Protein AF-A0A6G2JYB0-F1 (afdb_monomer_lite)

Foldseek 3Di:
DKDWDWDWDADPVRAIAIEIEIAEEDDPVCQVVLLVSLVVSQVVRPDQYHYHYHCVRYPYDDPVNVVSVVVSVVSNVD

Radius of gyration: 12.28 Å; chains: 1; bounding box: 29×22×31 Å

Sequence (78 aa):
MLGFAERTVTADDGTAVVVVTPRGELDLAAIASLDSALRSALATAGTQPRLVIDLSDVDVLQPVTLGVLLDARRRCRA

Secondary structure (DSSP, 8-state):
--EEEEEEEE-TTS-EEEEEEEEEEESTTTHHHHHHHHHHHHHHSTTS-EEEE--TTEEEE-GGGHHHHHHHHHHTT-

Structure (mmCIF, N/CA/C/O backbone):
data_AF-A0A6G2JYB0-F1
#
_entry.id   AF-A0A6G2JYB0-F1
#
loop_
_atom_site.group_PDB
_atom_site.id
_atom_site.type_symbol
_atom_site.label_atom_id
_atom_site.label_alt_id
_atom_site.label_comp_id
_atom_site.label_asym_id
_atom_site.label_entity_id
_atom_site.label_seq_id
_atom_site.pdbx_PDB_ins_code
_atom_site.Cartn_x
_atom_site.Cartn_y
_atom_site.Cartn_z
_atom_site.occupancy
_atom_site.B_iso_or_equiv
_atom_site.auth_seq_id
_atom_site.auth_comp_id
_atom_site.auth_asym_id
_atom_site.auth_atom_id
_atom_site.pdbx_PDB_model_num
ATOM 1 N N . MET A 1 1 ? 3.288 -1.245 -15.986 1.00 66.62 1 MET A N 1
ATOM 2 C CA . MET A 1 1 ? 2.289 -0.170 -15.761 1.00 66.62 1 MET A CA 1
ATOM 3 C C . MET A 1 1 ? 1.886 -0.226 -14.301 1.00 66.62 1 MET A C 1
ATOM 5 O O . MET A 1 1 ? 1.492 -1.298 -13.863 1.00 66.62 1 MET A O 1
ATOM 9 N N . LEU A 1 2 ? 2.025 0.877 -13.562 1.00 86.31 2 LEU A N 1
ATOM 10 C CA . LEU A 1 2 ? 1.655 0.936 -12.146 1.00 86.31 2 LEU A CA 1
ATOM 11 C C . LEU A 1 2 ? 0.129 0.979 -11.989 1.00 86.31 2 LEU A C 1
ATOM 13 O O . LEU A 1 2 ? -0.538 1.754 -12.674 1.00 86.31 2 LEU A O 1
ATOM 17 N N . GLY A 1 3 ? -0.411 0.172 -11.079 1.00 88.19 3 GLY A N 1
ATOM 18 C CA . GLY A 1 3 ? -1.830 0.177 -10.721 1.00 88.19 3 GLY A CA 1
ATOM 19 C C . GLY A 1 3 ? -2.039 -0.013 -9.223 1.00 88.19 3 GLY A C 1
ATOM 20 O O . GLY A 1 3 ? -1.177 -0.567 -8.549 1.00 88.19 3 GLY A O 1
ATOM 21 N N . PHE A 1 4 ? -3.184 0.437 -8.708 1.00 90.50 4 PHE A N 1
ATOM 22 C CA . PHE A 1 4 ? -3.575 0.266 -7.308 1.00 90.50 4 PHE A CA 1
ATOM 23 C C . PHE A 1 4 ? -5.029 -0.183 -7.228 1.00 90.50 4 PHE A C 1
ATOM 25 O O . PHE A 1 4 ? -5.891 0.384 -7.899 1.00 90.50 4 PHE A O 1
ATOM 32 N N . ALA A 1 5 ? -5.297 -1.170 -6.381 1.00 90.62 5 ALA A N 1
ATOM 33 C CA . ALA A 1 5 ? -6.642 -1.498 -5.933 1.00 90.62 5 ALA A CA 1
ATOM 34 C C . ALA A 1 5 ? -6.753 -1.247 -4.427 1.00 90.62 5 ALA A C 1
ATOM 36 O O . ALA A 1 5 ? -5.833 -1.566 -3.675 1.00 90.62 5 ALA A O 1
ATOM 37 N N . GLU A 1 6 ? -7.881 -0.692 -3.993 1.00 89.75 6 GLU A N 1
ATOM 38 C CA . GLU A 1 6 ? -8.220 -0.504 -2.583 1.00 89.75 6 GLU A CA 1
ATOM 39 C C . GLU A 1 6 ? -9.478 -1.318 -2.274 1.00 89.75 6 GLU A C 1
ATOM 41 O O . GLU A 1 6 ? -10.443 -1.307 -3.042 1.00 89.75 6 GLU 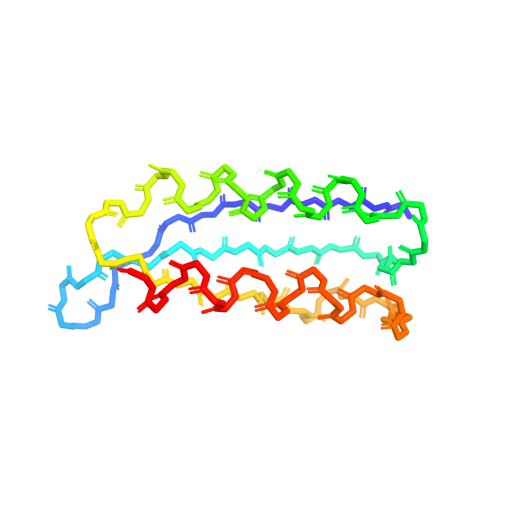A O 1
ATOM 46 N N . ARG A 1 7 ? -9.467 -2.044 -1.156 1.00 90.50 7 ARG A N 1
ATOM 47 C CA . ARG A 1 7 ? -10.649 -2.733 -0.630 1.00 90.50 7 ARG A CA 1
ATOM 48 C C . ARG A 1 7 ? -10.648 -2.710 0.887 1.00 90.50 7 ARG A C 1
ATOM 50 O O . ARG A 1 7 ? -9.598 -2.842 1.510 1.00 90.50 7 ARG A O 1
ATOM 57 N N . THR A 1 8 ? -11.832 -2.639 1.473 1.00 90.06 8 THR A N 1
ATOM 58 C CA . THR A 1 8 ? -12.013 -2.810 2.916 1.00 90.06 8 THR A CA 1
ATOM 59 C C . THR A 1 8 ? -12.454 -4.238 3.196 1.00 90.06 8 THR A C 1
ATOM 61 O O . THR A 1 8 ? -13.368 -4.750 2.551 1.00 90.06 8 THR A O 1
ATOM 64 N N . V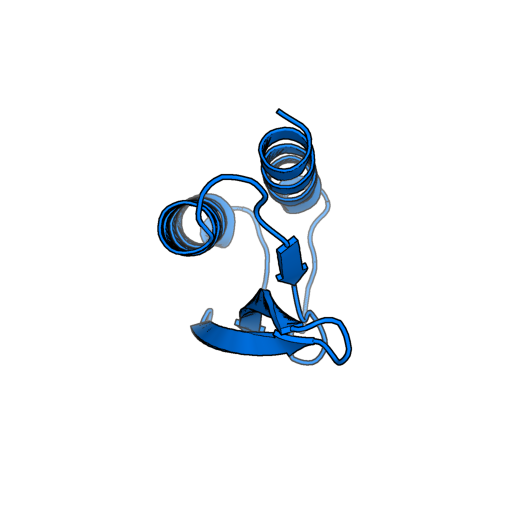AL A 1 9 ? -11.806 -4.882 4.159 1.00 89.94 9 VAL A N 1
ATOM 65 C CA . VAL A 1 9 ? -12.187 -6.195 4.685 1.00 89.94 9 VAL A CA 1
ATOM 66 C C . VAL A 1 9 ? -12.435 -6.085 6.185 1.00 89.94 9 VAL A C 1
ATOM 68 O O . VAL A 1 9 ? -11.930 -5.176 6.841 1.00 89.94 9 VAL A O 1
ATOM 71 N N . THR A 1 10 ? -13.214 -7.003 6.740 1.00 89.69 10 THR A N 1
ATOM 72 C CA . THR A 1 10 ? -13.449 -7.085 8.185 1.00 89.69 10 THR A CA 1
ATOM 73 C C . THR A 1 10 ? -12.637 -8.251 8.731 1.00 89.69 10 THR A C 1
ATOM 75 O O . THR A 1 10 ? -12.757 -9.365 8.226 1.00 89.69 10 THR A O 1
ATOM 78 N N . ALA A 1 11 ? -11.780 -7.989 9.715 1.00 87.88 11 ALA A N 1
ATOM 79 C CA . ALA A 1 11 ? -11.060 -9.033 10.436 1.00 87.88 11 ALA A CA 1
ATOM 80 C C . ALA A 1 11 ? -12.014 -9.833 11.339 1.00 87.88 11 ALA A C 1
ATOM 82 O O . ALA A 1 11 ? -13.105 -9.365 11.664 1.00 87.88 11 ALA A O 1
ATOM 83 N N . ASP A 1 12 ? -11.583 -11.010 11.796 1.00 88.19 12 ASP A N 1
ATOM 84 C CA . ASP A 1 12 ? -12.394 -11.886 12.661 1.00 88.19 12 ASP A CA 1
ATOM 85 C C . ASP A 1 12 ? -12.830 -11.206 13.971 1.00 88.19 12 ASP A C 1
ATOM 87 O O . ASP A 1 12 ? -13.886 -11.515 14.518 1.00 88.19 12 ASP A O 1
ATOM 91 N N . ASP A 1 13 ? -12.044 -10.240 14.460 1.00 87.75 13 ASP A N 1
ATOM 92 C CA . ASP A 1 13 ? -12.361 -9.426 15.640 1.00 87.75 13 ASP A CA 1
ATOM 93 C C . ASP A 1 13 ? -13.346 -8.271 15.353 1.00 87.75 13 ASP A C 1
ATOM 95 O O . ASP A 1 13 ? -13.583 -7.427 16.215 1.00 87.75 13 ASP A O 1
ATOM 99 N N . GLY A 1 14 ? -13.915 -8.214 14.145 1.00 85.56 14 GLY A N 1
ATOM 100 C CA . GLY A 1 14 ? -14.840 -7.174 13.699 1.00 85.56 14 GLY A CA 1
ATOM 101 C C . GLY A 1 14 ? -14.163 -5.874 13.257 1.00 85.56 14 GLY A C 1
ATOM 102 O O . GLY A 1 14 ? -14.851 -4.946 12.830 1.00 85.56 14 GLY A O 1
ATOM 103 N N . THR A 1 15 ? -12.831 -5.778 13.324 1.00 86.56 15 THR A N 1
ATOM 104 C CA . THR A 1 15 ? -12.123 -4.546 12.955 1.00 86.56 15 THR A CA 1
ATOM 105 C C . THR A 1 15 ? -12.066 -4.375 11.440 1.00 86.56 15 THR A C 1
ATOM 107 O O . THR A 1 15 ? -11.705 -5.302 10.713 1.00 86.56 15 THR A O 1
ATOM 110 N N . ALA A 1 16 ? -12.365 -3.169 10.951 1.00 88.50 16 ALA A N 1
ATOM 111 C CA . ALA A 1 16 ? -12.152 -2.818 9.552 1.00 88.50 16 ALA A CA 1
ATOM 112 C C . ALA A 1 16 ? -10.649 -2.744 9.235 1.00 88.50 16 ALA A C 1
ATOM 114 O O . ALA A 1 16 ? -9.873 -2.108 9.950 1.00 88.50 16 ALA A O 1
ATOM 115 N N . VAL A 1 17 ? -10.245 -3.390 8.148 1.00 92.12 17 VAL A N 1
ATOM 116 C CA . VAL A 1 17 ? -8.882 -3.395 7.622 1.00 92.12 17 VAL A CA 1
ATOM 117 C C . VAL A 1 17 ? -8.935 -2.911 6.185 1.00 92.12 17 VAL A C 1
ATOM 119 O O . VAL A 1 17 ? -9.643 -3.484 5.356 1.00 92.12 17 VAL A O 1
ATOM 122 N N . VAL A 1 18 ? -8.174 -1.869 5.874 1.00 93.75 18 VAL A N 1
ATOM 123 C CA . VAL A 1 18 ? -8.026 -1.408 4.495 1.00 93.75 18 VAL A CA 1
ATOM 124 C C . VAL A 1 18 ? -6.849 -2.136 3.866 1.00 93.75 18 VAL A C 1
ATOM 126 O O . VAL A 1 18 ? -5.762 -2.209 4.440 1.00 93.75 1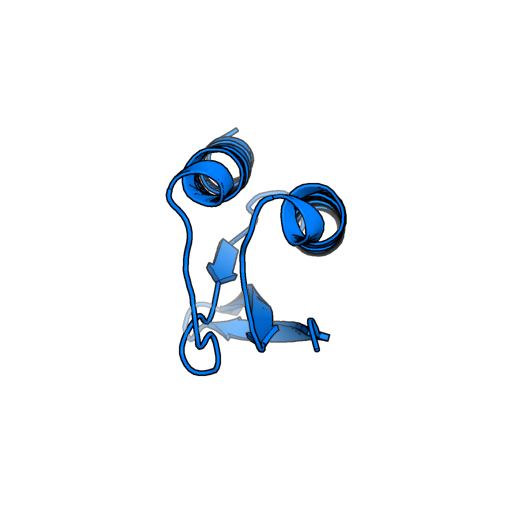8 VAL A O 1
ATOM 129 N N . VAL A 1 19 ? -7.077 -2.715 2.693 1.00 95.31 19 VAL A N 1
ATOM 130 C CA . VAL A 1 19 ? -6.079 -3.437 1.910 1.00 95.31 19 VAL A CA 1
ATOM 131 C C . VAL A 1 19 ? -5.789 -2.631 0.653 1.00 95.31 19 VAL A C 1
ATOM 133 O O . VAL A 1 19 ? -6.690 -2.392 -0.151 1.00 95.31 19 VAL A O 1
ATOM 136 N N . VAL A 1 20 ? -4.529 -2.240 0.479 1.00 96.38 20 VAL A N 1
ATOM 137 C CA . VAL A 1 20 ? -4.027 -1.592 -0.737 1.00 96.38 20 VAL A CA 1
ATOM 138 C C . VAL A 1 20 ? -3.159 -2.592 -1.489 1.00 96.38 20 VAL A C 1
ATOM 140 O O . VAL A 1 20 ? -2.165 -3.077 -0.952 1.00 96.38 20 VAL A O 1
ATOM 143 N N . THR A 1 21 ? -3.527 -2.890 -2.731 1.00 97.56 21 THR A N 1
ATOM 144 C CA . THR A 1 21 ? -2.843 -3.852 -3.603 1.00 97.56 21 THR A CA 1
ATOM 145 C C . THR A 1 21 ? -2.216 -3.108 -4.788 1.00 97.56 21 THR A C 1
ATOM 147 O O . THR A 1 21 ? -2.887 -2.906 -5.808 1.00 97.56 21 THR A O 1
ATOM 150 N N . PRO A 1 22 ? -0.970 -2.615 -4.659 1.00 96.62 22 PRO A N 1
ATOM 151 C CA . PRO A 1 22 ? -0.202 -2.123 -5.796 1.00 96.62 22 PRO A CA 1
ATOM 152 C C . PRO A 1 22 ? 0.134 -3.248 -6.783 1.00 96.62 22 PRO A C 1
ATOM 154 O O . PRO A 1 22 ? 0.246 -4.413 -6.408 1.00 96.62 22 PRO A O 1
ATOM 157 N N . ARG A 1 23 ? 0.334 -2.877 -8.047 1.00 96.62 23 ARG A N 1
ATOM 158 C CA . ARG A 1 23 ? 0.762 -3.770 -9.130 1.00 96.62 23 ARG A CA 1
ATOM 159 C C . ARG A 1 23 ? 1.820 -3.113 -9.999 1.00 96.62 23 ARG A C 1
ATOM 161 O O . ARG A 1 23 ? 1.717 -1.914 -10.265 1.00 96.62 23 ARG A O 1
ATOM 168 N N . GLY A 1 24 ? 2.766 -3.897 -10.507 1.00 95.88 24 GLY A N 1
ATOM 169 C CA . GLY A 1 24 ? 3.840 -3.406 -11.371 1.00 95.88 24 GLY A CA 1
ATOM 170 C C . GLY A 1 24 ? 5.068 -2.948 -10.586 1.00 95.88 24 GLY A C 1
ATOM 171 O O . GLY A 1 24 ? 5.463 -3.579 -9.610 1.00 95.88 24 GLY A O 1
ATOM 172 N N . GLU A 1 25 ? 5.685 -1.846 -11.010 1.00 96.81 25 GLU A N 1
ATOM 173 C CA . GLU A 1 25 ? 6.949 -1.365 -10.444 1.00 96.81 25 GLU A CA 1
ATOM 174 C C . GLU A 1 25 ? 6.723 -0.248 -9.420 1.00 96.81 25 GLU A C 1
ATOM 176 O O . GLU A 1 25 ? 6.120 0.784 -9.718 1.00 96.81 25 GLU A O 1
ATOM 181 N N . LEU A 1 26 ? 7.243 -0.446 -8.211 1.00 97.06 26 LEU A N 1
ATOM 182 C CA . LEU A 1 26 ? 7.344 0.568 -7.172 1.00 97.06 26 LEU A CA 1
ATOM 183 C C . LEU A 1 26 ? 8.744 1.186 -7.225 1.00 97.06 26 LEU A C 1
ATOM 185 O O . LEU A 1 26 ? 9.683 0.730 -6.568 1.00 97.06 26 LEU A O 1
ATOM 189 N N . ASP A 1 27 ? 8.862 2.238 -8.026 1.00 95.75 27 ASP A N 1
ATOM 190 C CA . ASP A 1 27 ? 10.082 2.993 -8.295 1.00 95.75 27 ASP A CA 1
ATOM 191 C C . ASP A 1 27 ? 9.945 4.478 -7.894 1.00 95.75 27 ASP A C 1
ATOM 193 O O . ASP A 1 27 ? 8.993 4.882 -7.221 1.00 95.75 27 ASP A O 1
ATOM 197 N N . LEU A 1 28 ? 10.908 5.314 -8.296 1.00 95.12 28 LEU A N 1
ATOM 198 C CA . LEU A 1 28 ? 10.860 6.761 -8.059 1.00 95.12 28 LEU A CA 1
ATOM 199 C C . LEU A 1 28 ? 9.604 7.427 -8.658 1.00 95.12 28 LEU A C 1
ATOM 201 O O . LEU A 1 28 ? 9.057 8.346 -8.046 1.00 95.12 28 LEU A O 1
ATOM 205 N N . ALA A 1 29 ? 9.134 6.974 -9.824 1.00 94.62 29 ALA A N 1
ATOM 206 C CA . ALA A 1 29 ? 7.947 7.526 -10.476 1.00 94.62 29 ALA A CA 1
ATOM 207 C C . ALA A 1 29 ? 6.653 7.122 -9.747 1.00 94.62 29 ALA A C 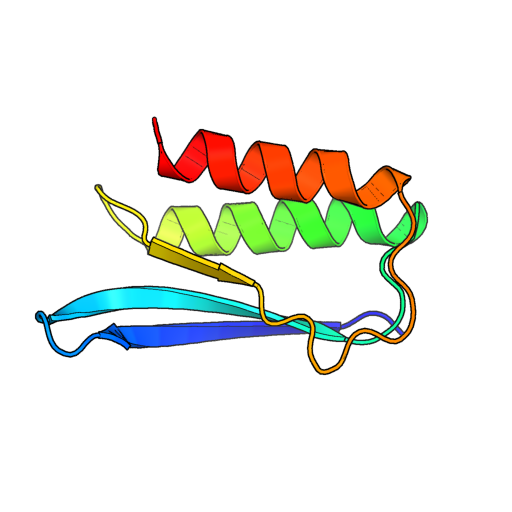1
ATOM 209 O O . ALA A 1 29 ? 5.677 7.874 -9.743 1.00 94.62 29 ALA A O 1
ATOM 210 N N . ALA A 1 30 ? 6.657 5.967 -9.078 1.00 95.06 30 ALA A N 1
ATOM 211 C CA . ALA A 1 30 ? 5.523 5.449 -8.323 1.00 95.06 30 ALA A CA 1
ATOM 212 C C . ALA A 1 30 ? 5.273 6.148 -6.975 1.00 95.06 30 ALA A C 1
ATOM 214 O O . ALA A 1 30 ? 4.171 6.032 -6.437 1.00 95.06 30 ALA A O 1
ATOM 215 N N . ILE A 1 31 ? 6.256 6.871 -6.419 1.00 95.25 31 ILE A N 1
ATOM 216 C CA . ILE A 1 31 ? 6.211 7.417 -5.046 1.00 95.25 31 ILE A CA 1
ATOM 217 C C . ILE A 1 31 ? 4.959 8.254 -4.787 1.00 95.25 31 ILE A C 1
ATOM 219 O O . ILE A 1 31 ? 4.269 8.033 -3.792 1.00 95.25 31 ILE A O 1
ATOM 223 N N . ALA A 1 32 ? 4.660 9.210 -5.670 1.00 94.75 32 ALA A N 1
ATOM 224 C CA . ALA A 1 32 ? 3.541 10.127 -5.471 1.00 94.75 32 ALA A CA 1
ATOM 225 C C . ALA A 1 32 ? 2.196 9.384 -5.482 1.00 94.75 32 ALA A C 1
ATOM 227 O O . ALA A 1 32 ? 1.342 9.624 -4.626 1.00 94.75 32 ALA A O 1
ATOM 228 N N . SER A 1 33 ? 2.035 8.439 -6.411 1.00 95.31 33 SER A N 1
ATOM 229 C CA . SER A 1 33 ? 0.833 7.611 -6.521 1.00 95.31 33 SER A CA 1
ATOM 230 C C . SER A 1 33 ? 0.682 6.668 -5.327 1.00 95.31 33 SER A C 1
ATOM 232 O O . SE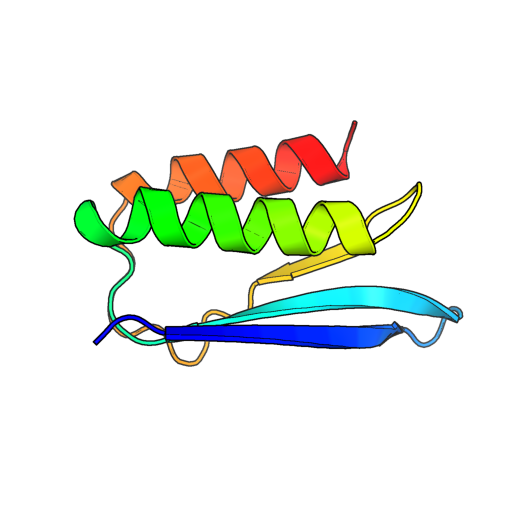R A 1 33 ? -0.410 6.567 -4.771 1.00 95.31 33 SER A O 1
ATOM 234 N N . LEU A 1 34 ? 1.776 6.040 -4.877 1.00 95.50 34 LEU A N 1
ATOM 235 C CA . LEU A 1 34 ? 1.792 5.172 -3.699 1.00 95.50 34 LEU A CA 1
ATOM 236 C C . LEU A 1 34 ? 1.415 5.947 -2.430 1.00 95.50 34 LEU A C 1
ATOM 238 O O . LEU A 1 34 ? 0.521 5.526 -1.700 1.00 95.50 34 LEU A O 1
ATOM 242 N N . ASP A 1 35 ? 2.037 7.101 -2.175 1.00 95.69 35 ASP A N 1
ATOM 243 C CA . ASP A 1 35 ? 1.715 7.914 -0.996 1.00 95.69 35 ASP A CA 1
ATOM 244 C C . ASP A 1 35 ? 0.280 8.465 -1.053 1.00 95.69 35 ASP A C 1
ATOM 246 O O . ASP A 1 35 ? -0.389 8.558 -0.023 1.00 95.69 35 ASP A O 1
ATOM 250 N N . SER A 1 36 ? -0.237 8.797 -2.242 1.00 95.31 36 SER A N 1
ATOM 251 C CA . SER A 1 36 ? -1.640 9.203 -2.396 1.00 95.31 36 SER A CA 1
ATOM 252 C C . SER A 1 36 ? -2.610 8.059 -2.096 1.00 95.31 36 SER A C 1
ATOM 254 O O . SER A 1 36 ? -3.578 8.271 -1.365 1.00 95.31 36 SER A O 1
ATOM 256 N N . ALA A 1 37 ? -2.355 6.855 -2.619 1.00 94.94 37 ALA A N 1
ATOM 257 C CA . ALA A 1 37 ? -3.202 5.688 -2.377 1.00 94.94 37 ALA A CA 1
ATOM 258 C C . ALA A 1 37 ? -3.231 5.323 -0.885 1.00 94.94 37 ALA A C 1
ATOM 260 O O . ALA A 1 37 ? -4.297 5.126 -0.309 1.00 94.94 37 ALA A O 1
ATOM 261 N N . LEU A 1 38 ? -2.070 5.327 -0.225 1.00 94.62 38 LEU A N 1
ATOM 262 C CA . LEU A 1 38 ? -1.973 5.017 1.203 1.00 94.62 38 LEU A CA 1
ATOM 263 C C . LEU A 1 38 ? -2.642 6.085 2.077 1.00 94.62 38 LEU A C 1
ATOM 265 O O . LEU A 1 38 ? -3.256 5.751 3.086 1.00 94.62 38 LEU A O 1
ATOM 269 N N . ARG A 1 39 ? -2.569 7.369 1.703 1.00 92.88 39 ARG A N 1
ATOM 270 C CA . ARG A 1 39 ? -3.299 8.432 2.413 1.00 92.88 39 ARG A CA 1
ATOM 271 C C . ARG A 1 39 ? -4.811 8.305 2.260 1.00 92.88 39 ARG A C 1
ATOM 273 O O . ARG A 1 39 ? -5.513 8.474 3.252 1.00 92.88 39 ARG A O 1
ATOM 280 N N . SER A 1 40 ? -5.294 7.988 1.059 1.00 91.75 40 SER A N 1
ATOM 281 C CA . SER A 1 40 ? -6.718 7.720 0.812 1.00 91.75 40 SER A CA 1
ATOM 282 C C . SER A 1 40 ? -7.215 6.567 1.687 1.00 91.75 40 SER A C 1
ATOM 284 O O . SER A 1 40 ? -8.154 6.742 2.461 1.00 91.75 40 SER A O 1
ATOM 286 N N . ALA A 1 41 ? -6.494 5.444 1.668 1.00 91.00 41 ALA A N 1
ATOM 287 C CA . ALA A 1 41 ? -6.797 4.257 2.462 1.00 91.00 41 ALA A CA 1
ATOM 288 C C . ALA A 1 41 ? -6.811 4.513 3.979 1.00 91.00 41 ALA A C 1
ATOM 290 O O . ALA A 1 41 ? -7.607 3.944 4.717 1.00 91.00 41 ALA A O 1
ATOM 291 N N . LEU A 1 42 ? -5.926 5.374 4.483 1.00 89.12 42 LEU A N 1
ATOM 292 C CA . LEU A 1 42 ? -5.908 5.712 5.908 1.00 89.12 42 LEU A CA 1
ATOM 293 C C . LEU A 1 42 ? -7.042 6.663 6.299 1.00 89.12 42 LEU A C 1
ATOM 295 O O . LEU A 1 42 ? -7.539 6.580 7.419 1.00 89.12 42 LEU A O 1
ATOM 299 N N . ALA A 1 43 ? -7.481 7.536 5.389 1.00 87.50 43 ALA A N 1
ATOM 300 C CA . ALA A 1 43 ? -8.613 8.425 5.635 1.00 87.50 43 ALA A CA 1
ATOM 301 C C . ALA A 1 43 ? -9.946 7.661 5.748 1.00 87.50 43 ALA A C 1
ATOM 303 O O . ALA A 1 43 ? -10.847 8.106 6.458 1.00 87.50 43 ALA A O 1
ATOM 304 N N . THR A 1 44 ? -10.069 6.504 5.090 1.00 79.56 44 THR A N 1
ATOM 305 C CA . THR A 1 44 ? -11.266 5.646 5.148 1.00 79.56 44 THR A CA 1
ATOM 306 C C . THR A 1 44 ? -11.301 4.732 6.381 1.00 79.56 44 THR A C 1
ATOM 308 O O . THR A 1 44 ? -12.367 4.242 6.749 1.00 79.56 44 THR A O 1
ATOM 311 N N . ALA A 1 45 ? -10.166 4.531 7.060 1.00 75.62 45 ALA A N 1
ATOM 312 C CA . ALA A 1 45 ? -9.977 3.509 8.094 1.00 75.62 45 ALA A CA 1
ATOM 313 C C . ALA A 1 45 ? -10.357 3.924 9.540 1.00 75.62 45 ALA A C 1
ATOM 315 O O . ALA A 1 45 ? -10.215 3.125 10.467 1.00 75.62 45 ALA A O 1
ATOM 316 N N . GLY A 1 46 ? -10.886 5.134 9.757 1.00 74.75 46 GLY A N 1
ATOM 317 C CA . GLY A 1 46 ? -11.385 5.581 11.067 1.00 74.75 46 GLY A CA 1
ATOM 318 C C . GLY A 1 46 ? -10.289 5.903 12.098 1.00 74.75 46 GLY A C 1
ATOM 319 O O . GLY A 1 46 ? -9.182 6.292 11.740 1.00 74.75 46 GLY A O 1
ATOM 320 N N . THR A 1 47 ? -10.603 5.793 13.397 1.00 77.88 47 THR A N 1
ATOM 321 C CA . THR A 1 47 ? -9.739 6.259 14.508 1.00 77.88 47 THR A CA 1
ATOM 322 C C . THR A 1 47 ? -8.601 5.309 14.893 1.00 77.88 47 THR A C 1
ATOM 324 O O . THR A 1 47 ? -7.685 5.728 15.592 1.00 77.88 47 THR A O 1
ATOM 327 N N . GLN A 1 48 ? -8.638 4.046 14.462 1.00 82.56 48 GLN A N 1
ATOM 328 C CA . GLN A 1 48 ? -7.559 3.069 14.661 1.00 82.56 48 GLN A CA 1
ATOM 329 C C . GLN A 1 48 ? -7.308 2.308 13.354 1.00 82.56 48 GLN A C 1
ATOM 331 O O . GLN A 1 48 ? -7.779 1.179 13.185 1.00 82.56 48 GLN A O 1
ATOM 336 N N . PRO A 1 49 ? -6.606 2.930 12.394 1.00 84.88 49 PRO A N 1
ATOM 337 C CA . PRO A 1 49 ? -6.522 2.406 11.043 1.00 84.88 49 PRO A CA 1
ATOM 338 C C . PRO A 1 49 ? -5.633 1.157 10.974 1.00 84.88 49 PRO A C 1
ATOM 340 O O . PRO A 1 49 ? -4.425 1.209 11.222 1.00 84.88 49 PRO A O 1
ATOM 343 N N . ARG A 1 50 ? -6.224 0.024 10.578 1.00 91.00 50 ARG A N 1
ATOM 344 C CA . ARG A 1 50 ? -5.487 -1.193 10.215 1.00 91.00 50 ARG A CA 1
ATOM 345 C C . ARG A 1 50 ? -5.281 -1.225 8.706 1.00 91.00 50 ARG A C 1
ATOM 347 O O . ARG A 1 50 ? -6.246 -1.251 7.947 1.00 91.00 50 ARG A O 1
ATOM 354 N N . LEU A 1 51 ? -4.022 -1.237 8.284 1.00 93.19 51 LEU A N 1
ATOM 355 C CA . LEU A 1 51 ? -3.627 -1.206 6.881 1.00 93.19 51 LEU A CA 1
ATOM 356 C C . LEU A 1 51 ? -2.832 -2.463 6.528 1.00 93.19 51 LEU A C 1
ATOM 358 O O . LEU A 1 51 ? -1.846 -2.788 7.193 1.00 93.19 51 LEU A O 1
ATOM 362 N N . VAL A 1 52 ? -3.232 -3.128 5.450 1.00 95.44 52 VAL A N 1
ATOM 363 C CA . VAL A 1 52 ? -2.456 -4.175 4.783 1.00 95.44 52 VAL A CA 1
ATOM 364 C C . VAL A 1 52 ? -2.022 -3.646 3.425 1.00 95.44 52 VAL A C 1
ATOM 366 O O . VAL A 1 52 ? -2.834 -3.128 2.662 1.00 95.44 52 VAL A O 1
ATOM 369 N N . ILE A 1 53 ? -0.735 -3.784 3.119 1.00 96.38 53 ILE A N 1
ATOM 370 C CA . ILE A 1 53 ? -0.185 -3.471 1.800 1.00 96.38 53 ILE A CA 1
ATOM 371 C C . ILE A 1 53 ? 0.184 -4.804 1.159 1.00 96.38 53 ILE A C 1
ATOM 373 O O . ILE A 1 53 ? 1.143 -5.452 1.576 1.00 96.38 53 ILE A O 1
ATOM 377 N N . ASP A 1 54 ? -0.622 -5.235 0.196 1.00 97.06 54 ASP A N 1
ATOM 378 C CA . ASP A 1 54 ? -0.450 -6.506 -0.499 1.00 97.06 54 ASP A CA 1
ATOM 379 C C . ASP A 1 54 ? 0.482 -6.315 -1.697 1.00 97.06 54 ASP A C 1
ATOM 381 O O . ASP A 1 54 ? 0.091 -5.773 -2.727 1.00 97.06 54 ASP A O 1
ATOM 385 N N . LEU A 1 55 ? 1.734 -6.737 -1.534 1.00 96.56 55 LEU A N 1
ATOM 386 C CA . LEU A 1 55 ? 2.785 -6.596 -2.541 1.00 96.56 55 LEU A CA 1
ATOM 387 C C . LEU A 1 55 ? 2.884 -7.812 -3.476 1.00 96.56 55 LEU A C 1
ATOM 389 O O . LEU A 1 55 ? 3.853 -7.914 -4.220 1.00 96.56 55 LEU A O 1
ATOM 393 N N . SER A 1 56 ? 1.928 -8.746 -3.433 1.00 96.75 56 SER A N 1
ATOM 394 C CA . SER A 1 56 ? 2.030 -10.028 -4.153 1.00 96.75 56 SER A CA 1
ATOM 395 C C . SER A 1 56 ? 2.097 -9.878 -5.679 1.00 96.75 56 SER A C 1
ATOM 397 O O . SER A 1 56 ? 2.686 -10.724 -6.341 1.00 96.75 56 SER A O 1
ATOM 399 N N . ASP A 1 57 ? 1.532 -8.793 -6.220 1.00 96.00 57 ASP A N 1
ATOM 400 C CA . ASP A 1 57 ? 1.512 -8.462 -7.655 1.00 96.00 57 ASP A CA 1
ATOM 401 C C . ASP A 1 57 ? 2.525 -7.341 -8.023 1.00 96.00 57 ASP A C 1
ATOM 403 O O . ASP A 1 57 ? 2.411 -6.699 -9.074 1.00 96.00 57 ASP A O 1
ATOM 407 N N . VAL A 1 58 ? 3.486 -7.035 -7.141 1.00 96.69 58 VAL A N 1
ATOM 408 C CA . VAL A 1 58 ? 4.556 -6.053 -7.395 1.00 96.69 58 VAL A CA 1
ATOM 409 C C . VAL A 1 58 ? 5.770 -6.757 -7.996 1.00 96.69 58 VAL A C 1
ATOM 411 O O . VAL A 1 58 ? 6.363 -7.632 -7.370 1.00 96.69 58 VAL A O 1
ATOM 414 N N . ASP A 1 59 ? 6.178 -6.324 -9.187 1.00 95.69 59 ASP A N 1
ATOM 415 C CA . ASP A 1 59 ? 7.298 -6.908 -9.934 1.00 95.69 59 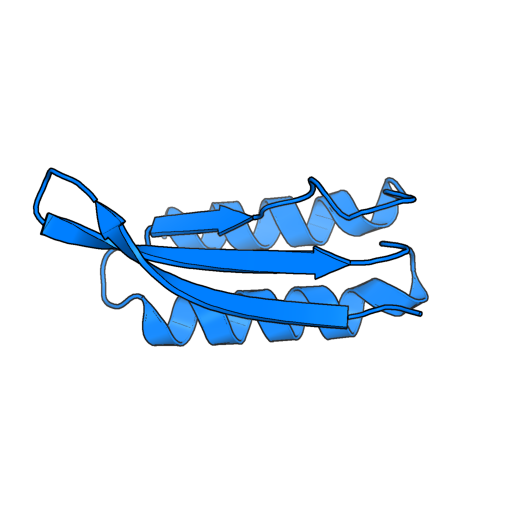ASP A CA 1
ATOM 416 C C . ASP A 1 59 ? 8.656 -6.380 -9.446 1.00 95.69 59 ASP A C 1
ATOM 418 O O . ASP A 1 59 ? 9.660 -7.093 -9.433 1.00 95.69 59 ASP A O 1
ATOM 422 N N . VAL A 1 60 ? 8.695 -5.105 -9.044 1.00 95.25 60 VAL A N 1
ATOM 423 C CA . VAL A 1 60 ? 9.912 -4.409 -8.607 1.00 95.25 60 VAL A CA 1
ATOM 424 C C . VAL A 1 60 ? 9.597 -3.531 -7.406 1.00 95.25 60 VAL A C 1
ATOM 426 O O . VAL A 1 60 ? 8.670 -2.728 -7.445 1.00 95.25 60 VAL A O 1
ATOM 429 N N . LEU A 1 61 ? 10.421 -3.626 -6.362 1.00 96.38 61 LEU A N 1
ATOM 430 C CA . LEU A 1 61 ? 10.393 -2.734 -5.204 1.00 96.38 61 LEU A CA 1
ATOM 431 C C . LEU A 1 61 ? 11.753 -2.043 -5.062 1.00 96.38 61 LEU A C 1
ATOM 433 O O . LEU A 1 61 ? 12.723 -2.643 -4.597 1.00 96.38 61 LEU A O 1
ATOM 437 N N . GLN A 1 62 ? 11.841 -0.774 -5.454 1.00 96.38 62 GLN A N 1
ATOM 438 C CA . GLN A 1 62 ? 13.065 0.004 -5.283 1.00 96.38 62 GLN A CA 1
ATOM 439 C C . GLN A 1 62 ? 13.181 0.547 -3.850 1.00 96.38 62 GLN A C 1
ATOM 441 O O . GLN A 1 62 ? 12.179 1.007 -3.292 1.00 96.38 62 GLN A O 1
ATOM 446 N N . PRO A 1 63 ? 14.396 0.615 -3.265 1.00 96.19 63 PRO A N 1
ATOM 447 C CA . PRO A 1 63 ? 14.606 1.094 -1.894 1.00 96.19 63 PRO A CA 1
ATOM 448 C C . PRO A 1 63 ? 14.020 2.480 -1.600 1.00 96.19 63 PRO A C 1
ATOM 450 O O . PRO A 1 63 ? 13.598 2.746 -0.477 1.00 96.19 63 PRO A O 1
ATOM 453 N N . VAL A 1 64 ? 13.950 3.351 -2.611 1.00 93.62 64 VAL A N 1
ATOM 454 C CA . VAL A 1 64 ? 13.382 4.701 -2.486 1.00 93.62 64 VAL A CA 1
ATOM 455 C C . VAL A 1 64 ? 11.913 4.689 -2.037 1.00 93.62 64 VAL A C 1
ATOM 457 O O . VAL A 1 64 ? 11.466 5.609 -1.356 1.00 93.62 64 VAL A O 1
ATOM 460 N N . THR A 1 65 ? 11.169 3.621 -2.337 1.00 94.44 65 THR A N 1
ATOM 461 C CA . THR A 1 65 ? 9.750 3.493 -1.968 1.00 94.44 65 THR A CA 1
ATOM 462 C C . THR A 1 65 ? 9.534 3.049 -0.520 1.00 94.44 65 THR A C 1
ATOM 464 O O . THR A 1 65 ? 8.455 3.265 0.034 1.00 94.44 65 THR A O 1
ATOM 467 N N . LEU A 1 66 ? 10.566 2.517 0.150 1.00 95.31 66 LEU A N 1
ATOM 468 C CA . LEU A 1 66 ? 10.475 2.078 1.547 1.00 95.31 66 LEU A CA 1
ATOM 469 C C . LEU A 1 66 ? 10.150 3.234 2.498 1.00 95.31 66 LEU A C 1
ATOM 471 O O . LEU A 1 66 ? 9.447 3.029 3.487 1.00 95.31 66 LEU A O 1
ATOM 475 N N . GLY A 1 67 ? 10.615 4.451 2.190 1.00 95.62 67 GLY A N 1
ATOM 476 C CA . GLY A 1 67 ? 10.281 5.648 2.967 1.00 95.62 67 GLY A CA 1
ATOM 477 C C . GLY A 1 67 ? 8.770 5.873 3.059 1.00 95.62 67 GLY A C 1
ATOM 478 O O . GLY A 1 67 ? 8.245 6.102 4.146 1.00 95.62 67 GLY A O 1
ATOM 479 N N . VAL A 1 68 ? 8.056 5.683 1.947 1.00 95.75 68 VAL A N 1
ATOM 480 C CA . VAL A 1 68 ? 6.596 5.835 1.881 1.00 95.75 68 VAL A CA 1
ATOM 481 C C . VAL A 1 68 ? 5.879 4.765 2.714 1.00 95.75 68 VAL A C 1
ATOM 483 O O . VAL A 1 68 ? 4.927 5.067 3.435 1.00 95.75 68 VAL A O 1
ATOM 486 N N . LEU A 1 69 ? 6.354 3.515 2.679 1.00 95.19 69 LEU A N 1
ATOM 487 C CA . LEU A 1 69 ? 5.791 2.429 3.492 1.00 95.19 69 LEU A CA 1
ATOM 488 C C . LEU A 1 69 ? 6.003 2.677 4.995 1.00 95.19 69 LEU A C 1
ATOM 490 O O . LEU A 1 69 ? 5.107 2.440 5.810 1.00 95.19 69 LEU A O 1
ATOM 494 N N . LEU A 1 70 ? 7.177 3.192 5.372 1.00 95.62 70 LEU A N 1
ATOM 495 C CA . LEU A 1 70 ? 7.472 3.585 6.750 1.00 95.62 70 LEU A CA 1
ATOM 496 C C . LEU A 1 70 ? 6.593 4.755 7.207 1.00 95.62 70 LEU A C 1
ATOM 498 O O . LEU A 1 70 ? 6.144 4.758 8.354 1.00 95.62 70 LEU A O 1
ATOM 502 N N . ASP A 1 71 ? 6.305 5.715 6.331 1.00 94.44 71 ASP A N 1
ATOM 503 C CA . ASP A 1 71 ? 5.388 6.823 6.613 1.00 94.44 71 ASP A CA 1
ATOM 504 C C . ASP A 1 71 ? 3.961 6.338 6.849 1.00 94.44 71 ASP A C 1
ATOM 506 O O . ASP A 1 71 ? 3.339 6.724 7.841 1.00 94.44 71 ASP A O 1
ATOM 510 N N . ALA A 1 72 ? 3.456 5.436 6.004 1.00 94.12 72 ALA A N 1
ATOM 511 C CA . ALA A 1 72 ? 2.151 4.813 6.211 1.00 94.12 72 ALA A CA 1
ATOM 512 C C . ALA A 1 72 ? 2.087 4.064 7.551 1.00 94.12 72 ALA A C 1
ATOM 514 O O . ALA A 1 72 ? 1.161 4.271 8.334 1.00 94.12 72 ALA A O 1
ATOM 515 N N . ARG A 1 73 ? 3.123 3.286 7.888 1.00 94.19 73 ARG A N 1
ATOM 516 C CA . ARG A 1 73 ? 3.219 2.604 9.189 1.00 94.19 73 ARG A CA 1
ATOM 517 C C . ARG A 1 73 ? 3.238 3.579 10.370 1.00 94.19 73 ARG A C 1
ATOM 519 O O . ARG A 1 73 ? 2.666 3.267 11.413 1.00 94.19 73 ARG A O 1
ATOM 526 N N . ARG A 1 74 ? 3.913 4.728 10.247 1.00 93.50 74 ARG A N 1
ATOM 527 C CA . ARG A 1 74 ? 3.918 5.772 11.287 1.00 93.50 74 ARG A CA 1
ATOM 528 C C . ARG A 1 74 ? 2.521 6.350 11.499 1.00 93.50 74 ARG A C 1
ATOM 530 O O . ARG A 1 74 ? 2.119 6.509 12.644 1.00 93.50 74 ARG A O 1
ATOM 537 N N . ARG A 1 75 ? 1.773 6.589 10.419 1.00 90.62 75 ARG A N 1
ATOM 538 C CA . ARG A 1 75 ? 0.390 7.090 10.471 1.00 90.62 75 ARG A CA 1
ATOM 539 C C . ARG A 1 75 ? -0.577 6.094 11.119 1.00 90.62 75 ARG A C 1
ATOM 541 O O . ARG A 1 75 ? -1.477 6.527 11.815 1.00 90.62 75 ARG A O 1
ATOM 548 N N . CYS A 1 76 ? -0.353 4.785 10.978 1.00 89.69 76 CYS A N 1
ATOM 549 C CA . CYS A 1 76 ? -1.134 3.768 11.699 1.00 89.69 76 CYS A CA 1
ATOM 550 C C . CYS A 1 76 ? -0.885 3.718 13.216 1.00 89.69 76 CYS A C 1
ATOM 552 O O . CYS A 1 76 ? -1.600 3.017 13.926 1.00 89.69 76 CYS A O 1
ATOM 554 N N . ARG A 1 77 ? 0.178 4.364 13.706 1.00 86.56 77 ARG A N 1
ATOM 555 C CA . ARG A 1 77 ? 0.585 4.346 15.121 1.00 86.56 77 ARG A CA 1
ATOM 556 C C . ARG A 1 77 ? 0.309 5.659 15.852 1.00 86.56 77 ARG A C 1
ATOM 558 O O . ARG A 1 77 ? 0.503 5.690 17.065 1.00 86.56 77 ARG A O 1
ATOM 565 N N . ALA A 1 78 ? -0.014 6.715 15.109 1.00 72.06 78 ALA A N 1
ATOM 566 C CA . ALA A 1 78 ? -0.388 8.017 15.648 1.00 72.06 78 ALA A CA 1
ATOM 567 C C . ALA A 1 78 ? -1.839 7.974 16.135 1.00 72.06 78 ALA A C 1
ATOM 569 O O . ALA A 1 78 ? -2.104 8.613 17.175 1.00 72.06 78 ALA A O 1
#

pLDDT: mean 91.59, std 6.16, range [66.62, 97.56]